Protein AF-A0AAP2CMJ8-F1 (afdb_monomer)

Organism: NCBI:txid2841044

Mean predicted aligned error: 8.37 Å

Structure (mmCIF, N/CA/C/O backbone):
data_AF-A0AAP2CMJ8-F1
#
_entry.id   AF-A0AAP2CMJ8-F1
#
loop_
_atom_site.group_PDB
_atom_site.id
_atom_site.type_symbol
_atom_site.label_atom_id
_atom_site.label_alt_id
_atom_site.label_comp_id
_atom_site.label_asym_id
_atom_site.label_entity_id
_atom_site.label_seq_id
_atom_site.pdbx_PDB_ins_code
_atom_site.Cartn_x
_atom_site.Cartn_y
_atom_site.Cartn_z
_atom_site.occupancy
_atom_site.B_iso_or_equiv
_atom_site.auth_seq_id
_atom_site.auth_comp_id
_atom_site.auth_asym_id
_atom_site.auth_atom_id
_atom_site.pdbx_PDB_model_num
ATOM 1 N N . MET A 1 1 ? 18.809 10.724 -4.665 1.00 70.62 1 MET A N 1
ATOM 2 C CA . MET A 1 1 ? 17.930 9.695 -4.099 1.00 70.62 1 MET A CA 1
ATOM 3 C C . MET A 1 1 ? 16.556 10.323 -3.989 1.00 70.62 1 MET A C 1
ATOM 5 O O . MET A 1 1 ? 16.470 11.395 -3.394 1.00 70.62 1 MET A O 1
ATOM 9 N N . SER A 1 2 ? 15.552 9.778 -4.676 1.00 90.00 2 SER A N 1
ATOM 10 C CA . SER A 1 2 ? 14.175 10.293 -4.630 1.00 90.00 2 SER A CA 1
ATOM 11 C C . SER A 1 2 ? 13.461 9.869 -3.343 1.00 90.00 2 SER A C 1
ATOM 13 O O . SER A 1 2 ? 13.942 9.000 -2.603 1.00 90.00 2 SER A O 1
ATOM 15 N N . ASN A 1 3 ? 12.298 10.469 -3.072 1.00 91.69 3 ASN A N 1
ATOM 16 C CA . ASN A 1 3 ? 11.467 10.062 -1.941 1.00 91.69 3 ASN A CA 1
ATOM 17 C C . ASN A 1 3 ? 10.984 8.618 -2.130 1.00 91.69 3 ASN A C 1
ATOM 19 O O . ASN A 1 3 ? 11.153 7.820 -1.210 1.00 91.69 3 ASN A O 1
ATOM 23 N N . ALA A 1 4 ? 10.525 8.235 -3.330 1.00 91.75 4 ALA A N 1
ATOM 24 C CA . ALA A 1 4 ? 10.189 6.843 -3.643 1.00 91.75 4 ALA A CA 1
ATOM 25 C C . ALA A 1 4 ? 11.335 5.853 -3.375 1.00 91.75 4 ALA A C 1
ATOM 27 O O . ALA A 1 4 ? 11.106 4.822 -2.743 1.00 91.75 4 ALA A O 1
ATOM 28 N N . GLU A 1 5 ? 12.568 6.164 -3.793 1.00 90.00 5 GLU A N 1
ATOM 29 C CA . GLU A 1 5 ? 13.733 5.301 -3.536 1.00 90.00 5 GLU A CA 1
ATOM 30 C C . GLU A 1 5 ? 14.006 5.154 -2.037 1.00 90.00 5 GLU A C 1
ATOM 32 O O . GLU A 1 5 ? 14.278 4.054 -1.561 1.00 90.00 5 GLU A O 1
ATOM 37 N N . THR A 1 6 ? 13.881 6.251 -1.288 1.00 92.50 6 THR A N 1
ATOM 38 C CA . THR A 1 6 ? 14.097 6.270 0.164 1.00 92.50 6 THR A CA 1
ATOM 39 C C . THR A 1 6 ? 13.050 5.443 0.903 1.00 92.50 6 THR A C 1
ATOM 41 O O . THR A 1 6 ? 13.391 4.671 1.797 1.00 92.50 6 THR A O 1
ATOM 44 N N . VAL A 1 7 ? 11.776 5.570 0.523 1.00 91.62 7 VAL A N 1
ATOM 45 C CA . VAL A 1 7 ? 10.690 4.769 1.103 1.00 91.62 7 VAL A CA 1
ATOM 46 C C . VAL A 1 7 ? 10.873 3.294 0.751 1.00 91.62 7 VAL A C 1
ATOM 48 O O . VAL A 1 7 ? 10.768 2.444 1.632 1.00 91.62 7 VAL A O 1
ATOM 51 N N . ALA A 1 8 ? 11.202 2.973 -0.502 1.00 92.00 8 ALA A N 1
ATOM 52 C CA . ALA A 1 8 ? 11.422 1.593 -0.922 1.00 92.00 8 ALA A CA 1
ATOM 53 C C . ALA A 1 8 ? 12.605 0.939 -0.187 1.00 92.00 8 ALA A C 1
ATOM 55 O O . ALA A 1 8 ? 12.500 -0.202 0.260 1.00 92.00 8 ALA A O 1
ATOM 56 N N . GLU A 1 9 ? 13.708 1.666 -0.007 1.00 92.06 9 GLU A N 1
ATOM 57 C CA . GLU A 1 9 ? 14.862 1.197 0.764 1.00 92.06 9 GLU A CA 1
ATOM 58 C C . GLU A 1 9 ? 14.533 1.040 2.256 1.00 92.06 9 GLU A C 1
ATOM 60 O O . GLU A 1 9 ? 14.953 0.070 2.890 1.00 92.06 9 GLU A O 1
ATOM 65 N N . TRP A 1 10 ? 13.742 1.949 2.830 1.00 91.38 10 TRP A N 1
ATOM 66 C CA . TRP A 1 10 ? 13.238 1.790 4.195 1.00 91.38 10 TRP A CA 1
ATOM 67 C C . TRP A 1 10 ? 12.406 0.506 4.340 1.00 91.38 10 TRP A C 1
ATOM 69 O O . TRP A 1 10 ? 12.590 -0.227 5.312 1.00 91.38 10 TRP A O 1
ATOM 79 N N . MET A 1 11 ? 11.557 0.191 3.356 1.00 91.12 11 MET A N 1
ATOM 80 C CA . MET A 1 11 ? 10.762 -1.041 3.347 1.00 91.12 11 MET A CA 1
ATOM 81 C C . MET A 1 11 ? 11.616 -2.311 3.257 1.00 91.12 11 MET A C 1
ATOM 83 O O . MET A 1 11 ? 11.325 -3.282 3.951 1.00 91.12 11 MET A O 1
ATOM 87 N N . GLU A 1 12 ? 12.682 -2.304 2.457 1.00 89.00 12 GLU A N 1
ATOM 88 C CA . GLU A 1 12 ? 13.602 -3.446 2.307 1.00 89.00 12 GLU A CA 1
ATOM 89 C C . GLU A 1 12 ? 14.409 -3.744 3.569 1.00 89.00 12 GLU A C 1
ATOM 91 O O . GLU A 1 12 ? 14.686 -4.902 3.876 1.00 89.00 12 GLU A O 1
ATOM 96 N N . ASN A 1 13 ? 14.783 -2.700 4.307 1.00 88.94 13 ASN A N 1
ATOM 97 C CA . ASN A 1 13 ? 15.591 -2.830 5.514 1.00 88.94 13 ASN A CA 1
ATOM 98 C C . ASN A 1 13 ? 14.762 -3.169 6.764 1.00 88.94 13 ASN A C 1
ATOM 100 O O . ASN A 1 13 ? 15.323 -3.315 7.855 1.00 88.94 13 ASN A O 1
ATOM 104 N N . MET A 1 14 ? 13.435 -3.292 6.643 1.00 86.44 14 MET A N 1
ATOM 105 C CA . MET A 1 14 ? 12.594 -3.655 7.776 1.00 86.44 14 MET A CA 1
ATOM 106 C C . MET A 1 14 ? 12.742 -5.135 8.151 1.00 86.44 14 MET A C 1
ATOM 108 O O . MET A 1 14 ? 12.703 -6.015 7.291 1.00 86.44 14 MET A O 1
ATOM 112 N N . PRO A 1 15 ? 12.845 -5.453 9.454 1.00 85.75 15 PRO A N 1
ATOM 113 C CA . PRO A 1 15 ? 12.809 -6.835 9.900 1.00 85.75 15 PRO A CA 1
ATOM 114 C C . PRO A 1 15 ? 11.406 -7.426 9.683 1.00 85.75 15 PRO A C 1
ATOM 116 O O . PRO A 1 15 ? 10.406 -6.708 9.700 1.00 85.75 15 PRO A O 1
ATOM 119 N N . HIS A 1 16 ? 11.306 -8.751 9.539 1.00 78.81 16 HIS A N 1
ATOM 120 C CA . HIS A 1 16 ? 10.030 -9.446 9.286 1.00 78.81 16 HIS A CA 1
ATOM 121 C C . HIS A 1 16 ? 8.912 -9.088 10.283 1.00 78.81 16 HIS A C 1
ATOM 123 O O . HIS A 1 16 ? 7.760 -8.913 9.895 1.00 78.81 16 HIS A O 1
ATOM 129 N N . ASN A 1 17 ? 9.240 -8.944 11.570 1.00 82.00 17 ASN A N 1
ATOM 130 C CA . ASN A 1 17 ? 8.276 -8.514 12.587 1.00 82.00 17 ASN A CA 1
ATOM 131 C C . ASN A 1 17 ? 7.827 -7.050 12.405 1.00 82.00 17 ASN A C 1
ATOM 133 O O . ASN A 1 17 ? 6.696 -6.717 12.748 1.00 82.00 17 ASN A O 1
ATOM 137 N N . GLY A 1 18 ? 8.687 -6.193 11.852 1.00 85.44 18 GLY A N 1
ATOM 138 C CA . GLY A 1 18 ? 8.369 -4.817 11.477 1.00 85.44 18 GLY A CA 1
ATOM 139 C C . GLY A 1 18 ? 7.374 -4.759 10.322 1.00 85.44 18 GLY A C 1
ATOM 140 O O . GLY A 1 18 ? 6.356 -4.088 10.439 1.00 85.44 18 GLY A O 1
ATOM 141 N N . ILE A 1 19 ? 7.597 -5.548 9.268 1.00 87.06 19 ILE A N 1
ATOM 142 C CA . ILE A 1 19 ? 6.683 -5.641 8.116 1.00 87.06 19 ILE A CA 1
ATOM 143 C C . ILE A 1 19 ? 5.281 -6.100 8.519 1.00 87.06 19 ILE A C 1
ATOM 145 O O . ILE A 1 19 ? 4.300 -5.563 8.013 1.00 87.06 19 ILE A O 1
ATOM 149 N N . TYR A 1 20 ? 5.156 -7.042 9.457 1.00 89.19 20 TYR A N 1
ATOM 150 C CA . TYR A 1 20 ? 3.840 -7.454 9.953 1.00 89.19 20 TYR A CA 1
ATOM 151 C C . TYR A 1 20 ? 3.101 -6.306 10.664 1.00 89.19 20 TYR A C 1
ATOM 153 O O . TYR A 1 20 ? 1.913 -6.092 10.418 1.00 89.19 20 TYR A O 1
ATOM 161 N N . ASN A 1 21 ? 3.797 -5.539 11.508 1.00 91.25 21 ASN A N 1
ATOM 162 C CA . ASN A 1 21 ? 3.208 -4.378 12.183 1.00 91.25 21 ASN A CA 1
ATOM 163 C C . ASN A 1 21 ? 2.811 -3.287 11.179 1.00 91.25 21 ASN A C 1
ATOM 165 O O . ASN A 1 21 ? 1.706 -2.753 11.256 1.00 91.25 21 ASN A O 1
ATOM 169 N N . GLU A 1 22 ? 3.665 -3.012 10.193 1.00 92.50 22 GLU A N 1
ATOM 170 C CA . GLU A 1 22 ? 3.352 -2.060 9.128 1.00 92.50 22 GLU A CA 1
ATOM 171 C C . GLU A 1 22 ? 2.171 -2.526 8.277 1.00 92.50 22 GLU A C 1
ATOM 173 O O . GLU A 1 22 ? 1.319 -1.715 7.933 1.00 92.50 22 GLU A O 1
ATOM 178 N N . ALA A 1 23 ? 2.048 -3.824 7.988 1.00 92.81 23 ALA A N 1
ATOM 179 C CA . ALA A 1 23 ? 0.890 -4.366 7.280 1.00 92.81 23 ALA A CA 1
ATOM 180 C C . ALA A 1 23 ? -0.400 -4.197 8.094 1.00 92.81 23 ALA A C 1
ATOM 182 O O . ALA A 1 23 ? -1.462 -3.914 7.535 1.00 92.81 23 ALA A O 1
ATOM 183 N N . GLN A 1 24 ? -0.319 -4.322 9.421 1.00 92.12 24 GLN A N 1
ATOM 184 C CA . GLN A 1 24 ? -1.452 -4.073 10.305 1.00 92.12 24 GLN A CA 1
ATOM 185 C C . GLN A 1 24 ? -1.862 -2.594 10.300 1.00 92.12 24 GLN A C 1
ATOM 187 O O . GLN A 1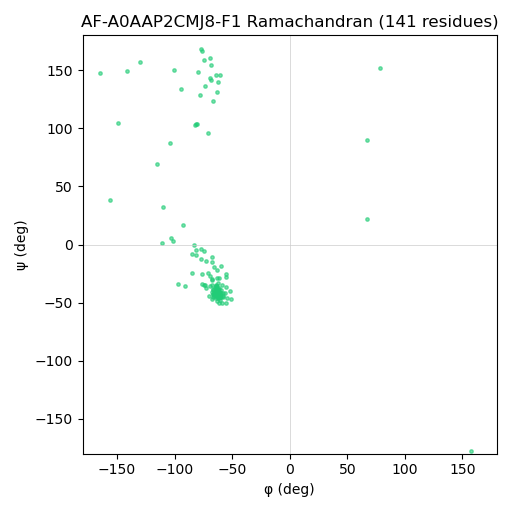 24 ? -3.059 -2.297 10.256 1.00 92.12 24 GLN A O 1
ATOM 192 N N . ASP A 1 25 ? -0.904 -1.671 10.341 1.00 93.25 25 ASP A N 1
ATOM 193 C CA . ASP A 1 25 ? -1.184 -0.234 10.326 1.00 93.25 25 ASP A CA 1
ATOM 194 C C . ASP A 1 25 ? -1.638 0.250 8.947 1.00 93.25 25 ASP A C 1
ATOM 196 O O . ASP A 1 25 ? -2.592 1.023 8.851 1.00 93.25 25 ASP A O 1
ATOM 200 N N . PHE A 1 26 ? -1.065 -0.295 7.877 1.00 93.88 26 PHE A N 1
ATOM 201 C CA . PHE A 1 26 ? -1.526 -0.059 6.515 1.00 93.88 26 PHE A CA 1
ATOM 202 C C . PHE A 1 26 ? -2.957 -0.567 6.314 1.00 93.88 26 PHE A C 1
ATOM 204 O O . PHE A 1 26 ? -3.801 0.161 5.796 1.00 93.88 26 PHE A O 1
ATOM 211 N N . ARG A 1 27 ? -3.292 -1.761 6.822 1.00 91.75 27 ARG A N 1
ATOM 212 C CA . ARG A 1 27 ? -4.674 -2.268 6.821 1.00 91.75 27 ARG A CA 1
ATOM 213 C C . ARG A 1 27 ? -5.636 -1.311 7.521 1.00 91.75 27 ARG A C 1
ATOM 215 O O . ARG A 1 27 ? -6.738 -1.099 7.021 1.00 91.75 27 ARG A O 1
ATOM 222 N N . LYS A 1 28 ? -5.249 -0.723 8.660 1.00 91.62 28 LYS A N 1
ATOM 223 C CA . LYS A 1 28 ? -6.078 0.285 9.349 1.00 91.62 28 LYS A CA 1
ATOM 224 C C . LYS A 1 28 ? -6.251 1.541 8.497 1.00 91.62 28 LYS A C 1
ATOM 226 O O . LYS A 1 28 ? -7.372 2.025 8.411 1.00 91.62 28 LYS A O 1
ATOM 231 N N . ALA A 1 29 ? -5.185 2.039 7.869 1.00 91.88 29 ALA A N 1
ATOM 232 C CA . ALA A 1 29 ? -5.243 3.214 6.998 1.00 91.88 29 ALA A CA 1
ATOM 233 C C . ALA A 1 29 ? -6.165 2.978 5.792 1.00 91.88 29 ALA A C 1
ATOM 235 O O . ALA A 1 29 ? -7.029 3.801 5.501 1.00 91.88 29 ALA A O 1
ATOM 236 N N . VAL A 1 30 ? -6.051 1.810 5.154 1.00 88.56 30 VAL A N 1
ATOM 237 C CA . VAL A 1 30 ? -6.931 1.391 4.058 1.00 88.56 30 VAL A CA 1
ATOM 238 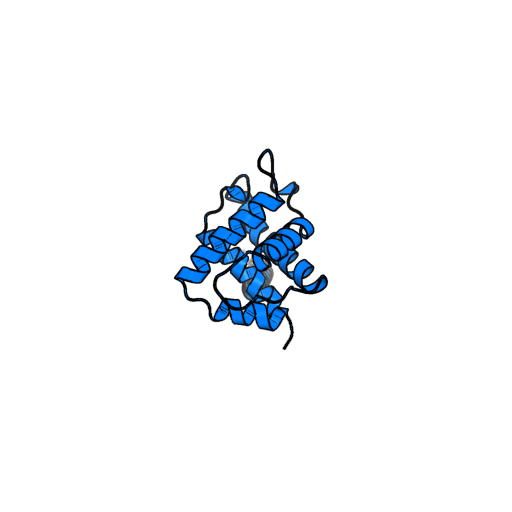C C . VAL A 1 30 ? -8.379 1.295 4.541 1.00 88.56 30 VAL A C 1
ATOM 240 O O . VAL A 1 30 ? -9.250 1.909 3.946 1.00 88.56 30 VAL A O 1
ATOM 243 N N . ILE A 1 31 ? -8.669 0.612 5.651 1.00 87.00 31 ILE A N 1
ATOM 244 C CA . ILE A 1 31 ? -10.046 0.526 6.176 1.00 87.00 31 ILE A CA 1
ATOM 245 C C . ILE A 1 31 ? -10.601 1.915 6.540 1.00 87.00 31 ILE A C 1
ATOM 247 O O . ILE A 1 31 ? -11.757 2.206 6.237 1.00 87.00 31 ILE A O 1
ATOM 251 N N . ALA A 1 32 ? -9.787 2.785 7.140 1.00 86.62 32 ALA A N 1
ATOM 252 C CA . ALA A 1 32 ? -10.189 4.141 7.506 1.00 86.62 32 ALA A CA 1
ATOM 253 C C . ALA A 1 32 ? -10.527 4.998 6.277 1.00 86.62 32 ALA A C 1
ATOM 255 O O . ALA A 1 32 ? -11.540 5.694 6.294 1.00 86.62 32 ALA A O 1
ATOM 256 N N . ALA A 1 33 ? -9.736 4.901 5.204 1.00 81.94 33 ALA A N 1
ATOM 257 C CA . ALA A 1 33 ? -10.014 5.588 3.943 1.00 81.94 33 ALA A CA 1
ATOM 258 C C . ALA A 1 33 ? -11.322 5.103 3.287 1.00 81.94 33 ALA A C 1
ATOM 260 O O . ALA A 1 33 ? -11.992 5.865 2.599 1.00 81.94 33 ALA A O 1
ATOM 261 N N . TYR A 1 34 ? -11.714 3.847 3.518 1.00 72.81 34 TYR A N 1
ATOM 262 C CA . TYR A 1 34 ? -12.927 3.245 2.952 1.00 72.81 34 TYR A CA 1
ATOM 263 C C . TYR A 1 34 ? -14.215 3.506 3.739 1.00 72.81 34 TYR A C 1
ATOM 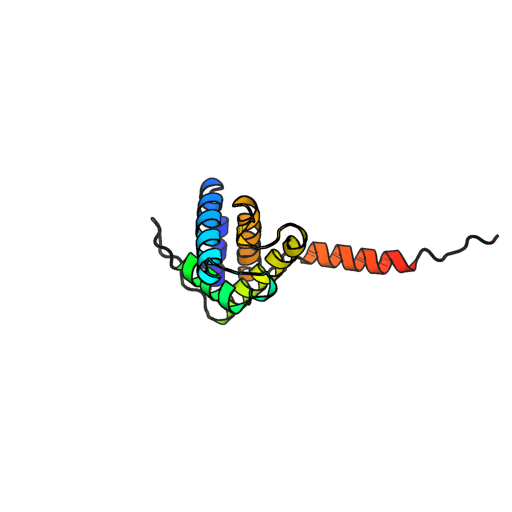265 O O . TYR A 1 34 ? -15.301 3.421 3.162 1.00 72.81 34 TYR A O 1
ATOM 273 N N . GLY A 1 35 ? -14.117 3.782 5.039 1.00 66.12 35 GLY A N 1
ATOM 274 C CA . GLY A 1 35 ? -15.267 3.937 5.931 1.00 66.12 35 GLY A CA 1
ATOM 275 C C . GLY A 1 35 ? -15.901 2.612 6.393 1.00 66.12 35 GLY A C 1
ATOM 276 O O . GLY A 1 35 ? -15.864 1.586 5.712 1.00 66.12 35 GLY A O 1
ATOM 277 N N . ASP A 1 36 ? -16.507 2.637 7.586 1.00 59.00 36 ASP A N 1
ATOM 278 C CA . ASP A 1 36 ? -16.907 1.431 8.332 1.00 59.00 36 ASP A CA 1
ATOM 279 C C . ASP A 1 36 ? -18.174 0.717 7.810 1.00 59.00 36 ASP A C 1
ATOM 281 O O . ASP A 1 36 ? -18.335 -0.491 8.024 1.00 59.00 36 ASP A O 1
ATOM 285 N N . GLU A 1 37 ? -19.090 1.412 7.122 1.00 55.38 37 GLU A N 1
ATOM 286 C CA . GLU A 1 37 ? -20.477 0.922 7.043 1.00 55.38 37 GLU A CA 1
ATOM 287 C C . GLU A 1 37 ? -20.861 0.113 5.787 1.00 55.38 37 GLU A C 1
ATOM 289 O O . GLU A 1 37 ? -21.645 -0.825 5.931 1.00 55.38 37 GLU A O 1
ATOM 294 N N . ARG A 1 38 ? -20.344 0.374 4.570 1.00 51.84 38 ARG A N 1
ATOM 295 C CA . ARG A 1 38 ? -20.807 -0.329 3.335 1.00 51.84 38 ARG A CA 1
ATOM 296 C C . ARG A 1 38 ? -19.806 -0.378 2.165 1.00 51.84 38 ARG A C 1
ATOM 298 O O . ARG A 1 38 ? -20.192 -0.260 1.004 1.00 51.84 38 ARG A O 1
ATOM 305 N N . ALA A 1 39 ? -18.519 -0.549 2.429 1.00 58.31 39 ALA A N 1
ATOM 306 C CA . ALA A 1 39 ? -17.522 -0.628 1.362 1.00 58.31 39 ALA A CA 1
ATOM 307 C C . ALA A 1 39 ? -17.611 -1.945 0.553 1.00 58.31 39 ALA A C 1
ATOM 309 O O . ALA A 1 39 ? -17.042 -2.964 0.964 1.00 58.31 39 ALA A O 1
ATOM 310 N N . SER A 1 40 ? -18.313 -1.922 -0.590 1.00 70.50 40 SER A N 1
ATOM 311 C CA . SER A 1 40 ? -18.107 -2.900 -1.667 1.00 70.50 40 SER A CA 1
ATOM 312 C C . SER A 1 40 ? -16.806 -2.587 -2.406 1.00 70.50 40 SER A C 1
ATOM 314 O O . SER A 1 40 ? -16.307 -1.459 -2.367 1.00 70.50 40 SER A O 1
ATOM 316 N N . TRP A 1 41 ? -16.264 -3.589 -3.090 1.00 78.25 41 TRP A N 1
ATOM 317 C CA . TRP A 1 41 ? -15.088 -3.450 -3.947 1.00 78.25 41 TRP A CA 1
ATOM 318 C C . TRP A 1 41 ? -15.235 -2.365 -5.026 1.00 78.25 41 TRP A C 1
ATOM 320 O O . TRP A 1 41 ? -14.242 -1.763 -5.425 1.00 78.25 41 TRP A O 1
ATOM 330 N N . ASP A 1 42 ? -16.462 -2.045 -5.441 1.00 76.69 42 ASP A N 1
ATOM 331 C CA . ASP A 1 42 ? -16.745 -1.014 -6.452 1.00 76.69 42 ASP A CA 1
ATOM 332 C C . ASP A 1 42 ? -16.455 0.408 -5.960 1.00 76.69 42 ASP A C 1
ATOM 334 O O . ASP A 1 42 ? -16.133 1.292 -6.751 1.00 76.69 42 ASP A O 1
ATOM 338 N N . ASN A 1 43 ? -16.541 0.634 -4.648 1.00 78.00 43 ASN A N 1
ATOM 339 C CA . ASN A 1 43 ? -16.266 1.940 -4.048 1.00 78.00 43 ASN A CA 1
ATOM 340 C C . ASN A 1 43 ? -14.766 2.183 -3.859 1.00 78.00 43 ASN A C 1
ATOM 342 O O . ASN A 1 43 ? -14.359 3.266 -3.442 1.00 78.00 43 ASN A O 1
ATOM 346 N N . LEU A 1 44 ? -13.940 1.180 -4.153 1.00 82.62 44 LEU A N 1
ATOM 347 C CA . LEU A 1 44 ? -12.508 1.278 -4.008 1.00 82.62 44 LEU A CA 1
ATOM 348 C C . LEU A 1 44 ? -11.872 1.987 -5.203 1.00 82.62 44 LEU A C 1
ATOM 350 O O . LEU A 1 44 ? -11.651 1.392 -6.264 1.00 82.62 44 LEU A O 1
ATOM 354 N N . THR A 1 45 ? -11.502 3.248 -4.996 1.00 86.75 45 THR A N 1
ATOM 355 C CA . THR A 1 45 ? -10.807 4.048 -6.008 1.00 86.75 45 THR A CA 1
ATOM 356 C C . THR A 1 45 ? -9.297 4.123 -5.746 1.00 86.75 45 THR A C 1
ATOM 358 O O . THR A 1 45 ? -8.870 4.101 -4.588 1.00 86.75 45 THR A O 1
ATOM 361 N N . PRO A 1 46 ? -8.463 4.261 -6.796 1.00 87.88 46 PRO A N 1
ATOM 362 C CA . PRO A 1 46 ? -7.027 4.494 -6.633 1.00 87.88 46 PRO A CA 1
ATOM 363 C C . PRO A 1 46 ? -6.701 5.720 -5.772 1.00 87.88 46 PRO A C 1
ATOM 365 O O . PRO A 1 46 ? -5.777 5.654 -4.976 1.00 87.88 46 PRO A O 1
ATOM 368 N N . ASN A 1 47 ? -7.491 6.797 -5.863 1.00 90.31 47 ASN A N 1
ATOM 369 C CA . ASN A 1 47 ? -7.269 8.014 -5.074 1.00 90.31 47 ASN A CA 1
ATOM 370 C C . ASN A 1 47 ? -7.414 7.762 -3.567 1.00 90.31 47 ASN A C 1
ATOM 372 O O . ASN A 1 47 ? -6.558 8.181 -2.797 1.00 90.31 47 ASN A O 1
ATOM 376 N N . MET A 1 48 ? -8.440 7.015 -3.147 1.00 90.69 48 MET A N 1
ATOM 377 C CA . MET A 1 48 ? -8.607 6.638 -1.735 1.00 90.69 48 MET A CA 1
ATOM 378 C C . MET A 1 48 ? -7.442 5.778 -1.236 1.00 90.69 48 MET A C 1
ATOM 380 O O . MET A 1 48 ? -7.044 5.859 -0.077 1.00 90.69 48 MET A O 1
ATOM 384 N N . LEU A 1 49 ? -6.872 4.949 -2.112 1.00 91.94 49 LEU A N 1
ATOM 385 C CA . LEU A 1 49 ? -5.691 4.157 -1.784 1.00 91.94 49 LEU A CA 1
ATOM 386 C C . LEU A 1 49 ? -4.421 5.002 -1.736 1.00 91.94 49 LEU A C 1
ATOM 388 O O . LEU A 1 49 ? -3.574 4.741 -0.889 1.00 91.94 49 LEU A O 1
ATOM 392 N N . SER A 1 50 ? -4.296 6.028 -2.578 1.00 93.50 50 SER A N 1
ATOM 393 C CA . SER A 1 50 ? -3.228 7.024 -2.470 1.00 93.50 50 SER A CA 1
ATOM 394 C C . SER A 1 50 ? -3.295 7.760 -1.131 1.00 93.50 50 SER A C 1
ATOM 396 O O . SER A 1 50 ? -2.277 7.855 -0.452 1.00 93.50 50 SER A O 1
ATOM 398 N N . GLU A 1 51 ? -4.486 8.183 -0.698 1.00 91.88 51 GLU A N 1
ATOM 399 C CA . GLU A 1 51 ? -4.706 8.785 0.627 1.00 91.88 51 GLU A CA 1
ATOM 400 C C . GLU A 1 51 ? -4.381 7.803 1.764 1.00 91.88 51 GLU A C 1
ATOM 402 O O . GLU A 1 51 ? -3.776 8.182 2.767 1.00 91.88 51 GLU A O 1
ATOM 407 N N . ALA A 1 52 ? -4.726 6.520 1.613 1.00 92.44 52 ALA A N 1
ATOM 408 C CA . ALA A 1 52 ? -4.372 5.492 2.590 1.00 92.44 52 ALA A CA 1
ATOM 409 C C . ALA A 1 52 ? -2.851 5.280 2.688 1.00 92.44 52 ALA A C 1
ATOM 411 O O . ALA A 1 52 ? -2.324 5.135 3.792 1.00 92.44 52 ALA A O 1
ATOM 412 N N . VAL A 1 53 ? -2.139 5.284 1.555 1.00 94.06 53 VAL A N 1
ATOM 413 C CA . VAL A 1 53 ? -0.670 5.208 1.509 1.00 94.06 53 VAL A CA 1
ATOM 414 C C . VAL A 1 53 ? -0.053 6.447 2.157 1.00 94.06 53 VAL A C 1
ATOM 416 O O . VAL A 1 53 ? 0.836 6.306 2.994 1.00 94.06 53 VAL A O 1
ATOM 419 N N . GLU A 1 54 ? -0.547 7.644 1.842 1.00 94.19 54 GLU A N 1
ATOM 420 C CA . GLU A 1 54 ? -0.089 8.896 2.454 1.00 94.19 54 GLU A CA 1
ATOM 421 C C . GLU A 1 54 ? -0.309 8.895 3.974 1.00 94.19 54 GLU A C 1
ATOM 423 O O . GLU A 1 54 ? 0.612 9.172 4.745 1.00 94.19 54 GLU A O 1
ATOM 428 N N . SER A 1 55 ? -1.506 8.507 4.419 1.00 93.12 55 SER A N 1
ATOM 429 C CA . SER A 1 55 ? -1.857 8.400 5.837 1.00 93.12 55 SER A CA 1
ATOM 430 C C . SER A 1 55 ? -0.971 7.392 6.571 1.00 93.12 55 SER A C 1
ATOM 432 O O . SER A 1 55 ? -0.482 7.669 7.669 1.00 93.12 55 SER A O 1
ATOM 434 N N . TRP A 1 56 ? -0.715 6.239 5.951 1.00 94.50 56 TRP A N 1
ATOM 435 C CA . TRP A 1 56 ? 0.187 5.229 6.488 1.00 94.50 56 TRP A CA 1
ATOM 436 C C . TRP A 1 56 ? 1.622 5.753 6.595 1.00 94.50 56 TRP A C 1
ATOM 438 O O . TRP A 1 56 ? 2.222 5.641 7.665 1.00 94.50 56 TRP A O 1
ATOM 448 N N . LEU A 1 57 ? 2.178 6.380 5.557 1.00 92.69 57 LEU A N 1
ATOM 449 C CA . LEU A 1 57 ? 3.530 6.956 5.605 1.00 92.69 57 LEU A CA 1
ATOM 450 C C . LEU A 1 57 ? 3.643 8.062 6.664 1.00 92.69 57 LEU A C 1
ATOM 452 O O . LEU A 1 57 ? 4.631 8.112 7.396 1.00 92.69 57 LEU A O 1
ATOM 456 N N . GLY A 1 58 ? 2.597 8.875 6.825 1.00 90.19 58 GLY A N 1
ATOM 457 C CA . GLY A 1 58 ? 2.505 9.927 7.840 1.00 90.19 58 GLY A CA 1
ATOM 458 C C . GLY A 1 58 ? 2.249 9.439 9.274 1.00 90.19 58 GLY A C 1
ATOM 459 O O . GLY A 1 58 ? 2.253 10.252 10.204 1.00 90.19 58 GLY A O 1
ATOM 460 N N . ALA A 1 59 ? 2.023 8.139 9.493 1.00 88.62 59 ALA A N 1
ATOM 461 C CA . ALA A 1 59 ? 1.771 7.605 10.827 1.00 88.62 59 ALA A CA 1
ATOM 462 C C . ALA A 1 59 ? 2.979 7.807 11.764 1.00 88.62 59 ALA A C 1
ATOM 464 O O . ALA A 1 59 ? 4.144 7.642 11.388 1.00 88.62 59 ALA A O 1
ATOM 465 N N . LYS A 1 60 ? 2.700 8.161 13.027 1.00 83.81 60 LYS A N 1
ATOM 466 C CA . LYS A 1 60 ? 3.739 8.383 14.044 1.00 83.81 60 LYS A CA 1
ATOM 467 C C . LYS A 1 60 ? 4.455 7.073 14.374 1.00 83.81 60 LYS A C 1
ATOM 469 O O . LYS A 1 60 ? 3.820 6.128 14.833 1.00 83.81 60 LYS A O 1
ATOM 474 N N . ARG A 1 61 ? 5.781 7.058 14.225 1.00 83.94 61 ARG A N 1
ATOM 475 C CA . ARG A 1 61 ? 6.648 5.903 14.503 1.00 83.94 61 ARG A CA 1
ATOM 476 C C . ARG A 1 61 ? 7.827 6.290 15.391 1.00 83.94 61 ARG A C 1
ATOM 478 O O . ARG A 1 61 ? 8.233 7.450 15.432 1.00 83.94 61 ARG A O 1
ATOM 485 N N . LEU A 1 62 ? 8.390 5.301 16.085 1.00 74.94 62 LEU A N 1
ATOM 486 C CA . LEU A 1 62 ? 9.701 5.424 16.721 1.00 74.94 62 LEU A CA 1
ATOM 487 C C . LEU A 1 62 ? 10.770 5.170 15.652 1.00 74.94 62 LEU A C 1
ATOM 489 O O . LEU A 1 62 ? 10.987 4.028 15.261 1.00 74.94 62 LEU A O 1
ATOM 493 N N . GLY A 1 63 ? 11.405 6.227 15.150 1.00 74.06 63 GLY A N 1
ATOM 494 C CA . GLY A 1 63 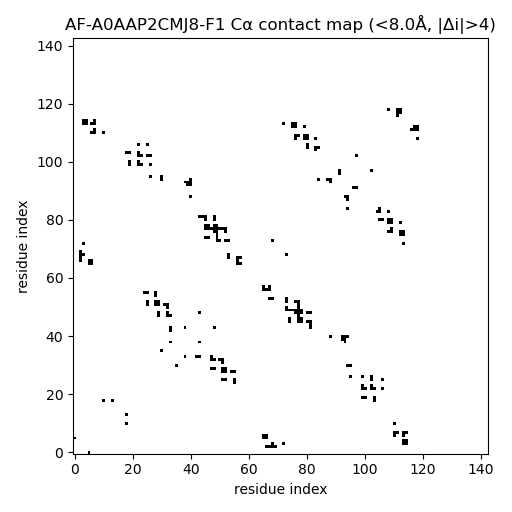? 12.412 6.119 14.094 1.00 74.06 63 GLY A CA 1
ATOM 495 C C . GLY A 1 63 ? 12.603 7.423 13.319 1.00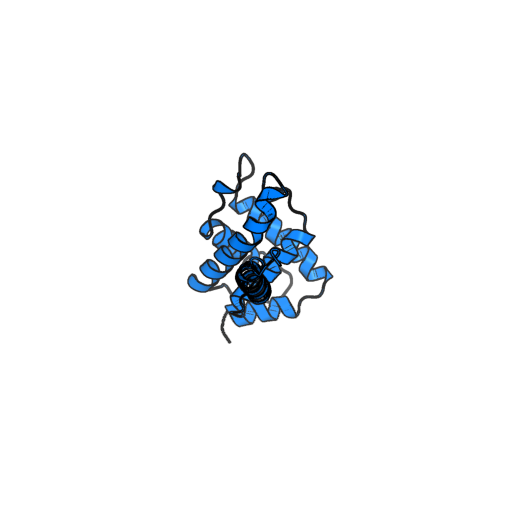 74.06 63 GLY A C 1
ATOM 496 O O . GLY A 1 63 ? 11.981 8.433 13.661 1.00 74.06 63 GLY A O 1
ATOM 497 N N . PRO A 1 64 ? 13.476 7.423 12.295 1.00 77.19 64 PRO A N 1
ATOM 498 C CA . PRO A 1 64 ? 13.583 8.547 11.374 1.00 77.19 64 PRO A CA 1
ATOM 499 C C . PRO A 1 64 ? 12.248 8.777 10.659 1.00 77.19 64 PRO A C 1
ATOM 501 O O . PRO A 1 64 ? 11.509 7.833 10.377 1.00 77.19 64 PRO A O 1
ATOM 504 N N . ALA A 1 65 ? 11.942 10.042 10.376 1.00 82.31 65 ALA A N 1
ATOM 505 C CA . ALA A 1 65 ? 10.760 10.389 9.601 1.00 82.31 65 ALA A CA 1
ATOM 506 C C . ALA A 1 65 ? 10.876 9.796 8.191 1.00 82.31 65 ALA A C 1
ATOM 508 O O . ALA A 1 65 ? 11.903 9.956 7.529 1.00 82.31 65 ALA A O 1
ATOM 509 N N . ILE A 1 66 ? 9.817 9.125 7.748 1.00 88.25 66 ILE A N 1
ATOM 510 C CA . ILE A 1 66 ? 9.706 8.630 6.379 1.00 88.25 66 ILE A CA 1
ATOM 511 C C . ILE A 1 66 ? 9.341 9.835 5.500 1.00 88.25 66 ILE A C 1
ATOM 513 O O . ILE A 1 66 ? 8.421 10.576 5.862 1.00 88.25 66 ILE A O 1
ATOM 517 N N . PRO A 1 67 ? 10.062 10.094 4.395 1.00 89.75 67 PRO A N 1
ATOM 518 C CA . PRO A 1 67 ? 9.739 11.218 3.527 1.00 89.75 67 PRO A CA 1
ATOM 519 C C . PRO A 1 67 ? 8.355 11.037 2.895 1.00 89.75 67 PRO A C 1
ATOM 521 O O . PRO A 1 67 ? 7.937 9.920 2.590 1.00 89.75 67 PRO A O 1
ATOM 524 N N . ALA A 1 68 ? 7.652 12.151 2.689 1.00 90.06 68 ALA A N 1
ATOM 525 C CA . ALA A 1 68 ? 6.395 12.150 1.953 1.00 90.06 68 ALA A CA 1
ATOM 526 C C . ALA A 1 68 ? 6.652 11.836 0.474 1.00 90.06 68 ALA A C 1
ATOM 528 O O . ALA A 1 68 ? 7.638 12.294 -0.102 1.00 90.06 68 ALA A O 1
ATOM 529 N N . LEU A 1 69 ? 5.762 11.058 -0.132 1.00 92.25 69 LEU A N 1
ATOM 530 C CA . LEU A 1 69 ? 5.800 10.779 -1.562 1.00 92.25 69 LEU A CA 1
ATOM 531 C C . LEU A 1 69 ? 5.194 11.946 -2.348 1.00 92.25 69 LEU A C 1
ATOM 533 O O . LEU A 1 69 ? 4.266 12.607 -1.879 1.00 92.25 69 LEU A O 1
ATOM 537 N N . GLU A 1 70 ? 5.704 12.172 -3.553 1.00 91.88 70 GLU A N 1
ATOM 538 C CA . GLU A 1 70 ? 5.116 13.132 -4.487 1.00 91.88 70 GLU A CA 1
ATOM 539 C C . GLU A 1 70 ? 3.760 12.626 -5.010 1.00 91.88 70 GLU A C 1
ATOM 541 O O . GLU A 1 70 ? 3.447 11.433 -4.965 1.00 91.88 70 GLU A O 1
ATOM 546 N N . ALA A 1 71 ? 2.931 13.527 -5.543 1.00 90.00 71 ALA A N 1
ATOM 547 C CA . ALA A 1 71 ? 1.575 13.182 -5.978 1.00 90.00 71 ALA A CA 1
ATOM 548 C C . ALA A 1 71 ? 1.540 12.082 -7.060 1.00 90.00 71 ALA A C 1
ATOM 550 O O . ALA A 1 71 ? 0.634 11.245 -7.069 1.00 90.00 71 ALA A O 1
ATOM 551 N N . ASP A 1 72 ? 2.519 12.052 -7.971 1.00 91.56 72 ASP A N 1
ATOM 552 C CA . ASP A 1 72 ? 2.602 11.015 -9.002 1.00 91.56 72 ASP A CA 1
ATOM 553 C C . ASP A 1 72 ? 3.059 9.663 -8.428 1.00 91.56 72 ASP A C 1
ATOM 555 O O . ASP A 1 72 ? 2.572 8.617 -8.859 1.00 91.56 72 ASP A O 1
ATOM 559 N N . GLU A 1 73 ? 3.949 9.677 -7.433 1.00 92.50 73 GLU A N 1
ATOM 560 C CA . GLU A 1 73 ? 4.402 8.493 -6.699 1.00 92.50 73 GLU A CA 1
ATOM 561 C C . GLU A 1 73 ? 3.253 7.894 -5.869 1.00 92.50 73 GLU A C 1
ATOM 563 O O . GLU A 1 73 ? 3.008 6.686 -5.937 1.00 92.50 73 GLU A O 1
ATOM 568 N N . LEU A 1 74 ? 2.484 8.733 -5.162 1.00 93.19 74 LEU A N 1
ATOM 569 C CA . LEU A 1 74 ? 1.279 8.333 -4.423 1.00 93.19 74 LEU A CA 1
ATOM 570 C C . LEU A 1 74 ? 0.201 7.757 -5.341 1.00 93.19 74 LEU A C 1
ATOM 572 O O . LEU A 1 74 ? -0.436 6.757 -5.001 1.00 93.19 74 LEU A O 1
ATOM 576 N N . SER A 1 75 ? -0.007 8.370 -6.506 1.00 92.81 75 SER A N 1
ATOM 577 C CA . SER A 1 75 ? -0.964 7.890 -7.508 1.00 92.81 75 SER A CA 1
ATOM 578 C C . SER A 1 75 ? -0.589 6.492 -8.013 1.00 92.81 75 SER A C 1
ATOM 580 O O . SER A 1 75 ? -1.425 5.585 -8.015 1.00 92.81 75 SER A O 1
ATOM 582 N N . LYS A 1 76 ? 0.691 6.271 -8.346 1.00 91.56 76 LYS A N 1
ATOM 583 C CA . LYS A 1 76 ? 1.207 4.952 -8.757 1.00 91.56 76 LYS A CA 1
ATOM 584 C C . LYS A 1 76 ? 1.064 3.913 -7.645 1.00 91.56 76 LYS A C 1
ATOM 586 O O . LYS A 1 76 ? 0.561 2.822 -7.901 1.00 91.56 76 LYS A O 1
ATOM 591 N N . ALA A 1 77 ? 1.434 4.265 -6.412 1.00 92.56 77 ALA A N 1
ATOM 592 C CA . ALA A 1 77 ? 1.293 3.378 -5.261 1.00 92.56 77 ALA A CA 1
ATOM 593 C C . ALA A 1 77 ? -0.177 2.997 -5.009 1.00 92.56 77 ALA A C 1
ATOM 595 O O . ALA A 1 77 ? -0.486 1.819 -4.833 1.00 92.56 77 ALA A O 1
ATOM 596 N N . GLY A 1 78 ? -1.100 3.963 -5.064 1.00 92.44 78 GLY A N 1
ATOM 597 C CA . GLY A 1 78 ? -2.538 3.713 -4.927 1.00 92.44 78 GLY A CA 1
ATOM 598 C C . GLY A 1 78 ? -3.092 2.802 -6.028 1.00 92.44 78 GLY A C 1
ATOM 599 O O . GLY A 1 78 ? -3.860 1.879 -5.745 1.00 92.44 78 GLY A O 1
ATOM 600 N N . ALA A 1 79 ? -2.654 2.995 -7.276 1.00 92.00 79 ALA A N 1
ATOM 601 C CA . ALA A 1 79 ? -3.015 2.128 -8.396 1.00 92.00 79 ALA A CA 1
ATOM 602 C C . ALA A 1 79 ? -2.476 0.695 -8.232 1.00 92.00 79 ALA A C 1
ATOM 604 O O . ALA A 1 79 ? -3.225 -0.259 -8.441 1.00 92.00 79 ALA A O 1
ATOM 605 N N . ALA A 1 80 ? -1.226 0.533 -7.791 1.00 92.25 80 ALA A N 1
ATOM 606 C CA . ALA A 1 80 ? -0.632 -0.778 -7.524 1.00 92.25 80 ALA A CA 1
ATOM 607 C C . ALA A 1 80 ? -1.379 -1.526 -6.409 1.00 92.25 80 ALA A C 1
ATOM 609 O O . ALA A 1 80 ? -1.671 -2.717 -6.531 1.00 92.25 80 ALA A O 1
ATOM 610 N N . VAL A 1 81 ? -1.773 -0.818 -5.346 1.00 91.81 81 VAL A N 1
ATOM 611 C CA . VAL A 1 81 ? -2.597 -1.394 -4.276 1.00 91.81 81 VAL A CA 1
ATOM 612 C C . VAL A 1 81 ? -3.972 -1.800 -4.808 1.00 91.81 81 VAL A C 1
ATOM 614 O O . VAL A 1 81 ? -4.450 -2.876 -4.455 1.00 91.81 81 VAL A O 1
ATOM 617 N N . ARG A 1 82 ? -4.600 -1.004 -5.690 1.00 91.25 82 ARG A N 1
ATOM 618 C CA . ARG A 1 82 ? -5.895 -1.353 -6.311 1.00 91.25 82 ARG A CA 1
ATOM 619 C C . ARG A 1 82 ? -5.796 -2.621 -7.146 1.00 91.25 82 ARG A C 1
ATOM 621 O O . ARG A 1 82 ? -6.695 -3.460 -7.069 1.00 91.25 82 ARG A O 1
ATOM 628 N N . GLU A 1 83 ? -4.746 -2.717 -7.955 1.00 89.81 83 GLU A N 1
ATOM 629 C CA . GLU A 1 83 ? -4.473 -3.863 -8.821 1.00 89.81 83 GLU A CA 1
ATOM 630 C C . GLU A 1 83 ? -4.220 -5.124 -7.992 1.00 89.81 83 GLU A C 1
ATOM 632 O O . GLU A 1 83 ? -4.750 -6.186 -8.303 1.00 89.81 83 GLU A O 1
ATOM 637 N N . TRP A 1 84 ? -3.478 -5.012 -6.890 1.00 90.75 84 TRP A N 1
ATOM 638 C CA . TRP A 1 84 ? -3.272 -6.139 -5.984 1.00 90.75 84 TRP A CA 1
ATOM 639 C C . TRP A 1 84 ? -4.561 -6.565 -5.271 1.00 90.75 84 TRP A C 1
ATOM 641 O O . TRP A 1 84 ? -4.878 -7.754 -5.170 1.00 90.75 84 TRP A O 1
ATOM 651 N N . LEU A 1 85 ? -5.340 -5.587 -4.811 1.00 88.69 85 LEU A N 1
ATOM 652 C CA . LEU A 1 85 ? -6.613 -5.809 -4.138 1.00 88.69 85 LEU A CA 1
ATOM 653 C C . LEU A 1 85 ? -7.645 -6.475 -5.063 1.00 88.69 85 LEU A C 1
ATOM 655 O O . LEU A 1 85 ? -8.372 -7.351 -4.598 1.00 88.69 85 LEU A O 1
ATOM 659 N N . SER A 1 86 ? -7.660 -6.155 -6.363 1.00 87.62 86 SER A N 1
ATOM 660 C CA . SER A 1 86 ? -8.616 -6.751 -7.312 1.00 87.62 86 SER A CA 1
ATOM 661 C C . SER A 1 86 ? -8.483 -8.269 -7.450 1.00 87.62 86 SER A C 1
ATOM 663 O O . SER A 1 86 ? -9.477 -8.957 -7.659 1.00 87.62 86 SER A O 1
ATOM 665 N N . GLN A 1 87 ? -7.283 -8.821 -7.243 1.00 86.50 87 GLN A N 1
ATOM 666 C CA . GLN A 1 87 ? -7.037 -10.272 -7.299 1.00 86.50 87 GLN A CA 1
ATOM 667 C C . GLN A 1 87 ? -7.719 -11.053 -6.162 1.00 86.50 87 GLN A C 1
ATOM 669 O O . GLN A 1 87 ? -7.745 -12.286 -6.166 1.00 86.50 87 GLN A O 1
ATOM 674 N N . HIS A 1 88 ? -8.242 -10.340 -5.166 1.00 86.94 88 HIS A N 1
ATOM 675 C CA . HIS A 1 88 ? -8.878 -10.911 -3.987 1.00 86.94 88 HIS A CA 1
ATOM 676 C C . HIS A 1 88 ? -10.395 -10.663 -3.956 1.00 86.94 88 HIS A C 1
ATOM 678 O O . HIS A 1 88 ? -11.052 -11.110 -3.013 1.00 86.94 88 HIS A O 1
ATOM 684 N N . GLU A 1 89 ? -10.953 -9.999 -4.976 1.00 84.69 89 GLU A N 1
ATOM 685 C CA . GLU A 1 89 ? -12.382 -9.659 -5.070 1.00 84.69 89 GLU A CA 1
ATOM 686 C C . GLU A 1 89 ? -13.281 -10.898 -5.004 1.00 84.69 89 GLU A C 1
ATOM 688 O O . GLU A 1 89 ? -14.266 -10.909 -4.267 1.00 84.69 89 GLU A O 1
ATOM 693 N N . ASP A 1 90 ? -12.887 -11.979 -5.678 1.00 83.88 90 ASP A N 1
ATOM 694 C CA . ASP A 1 90 ? -13.641 -13.238 -5.694 1.00 83.88 90 ASP A CA 1
ATOM 695 C C . ASP A 1 90 ? -13.476 -14.071 -4.408 1.00 83.88 90 ASP A C 1
ATOM 697 O O . ASP A 1 90 ? -14.200 -15.045 -4.193 1.00 83.88 90 ASP A O 1
ATOM 701 N N . GLN A 1 91 ? -12.508 -13.728 -3.550 1.00 83.94 91 GLN A N 1
ATOM 702 C CA . GLN A 1 91 ? -12.184 -14.507 -2.348 1.00 83.94 91 GLN A CA 1
ATOM 703 C C . GLN A 1 91 ? -12.967 -14.037 -1.121 1.00 83.94 91 GLN A C 1
ATOM 705 O O . GLN A 1 91 ? -13.320 -14.846 -0.261 1.00 83.94 91 GLN A O 1
ATOM 710 N N . VAL A 1 92 ? -13.216 -12.729 -1.007 1.00 82.81 92 VAL A N 1
ATOM 711 C CA . VAL A 1 92 ? -13.913 -12.131 0.137 1.00 82.81 92 VAL A CA 1
ATOM 712 C C . VAL A 1 92 ? -14.851 -11.016 -0.312 1.00 82.81 92 VAL A C 1
ATOM 714 O O . VAL A 1 92 ? -14.561 -10.273 -1.236 1.00 82.81 92 VAL A O 1
ATOM 717 N N . ASN A 1 93 ? -15.955 -10.818 0.410 1.00 80.06 93 ASN A N 1
ATOM 718 C CA . ASN A 1 93 ? -16.974 -9.825 0.038 1.00 80.06 93 ASN A CA 1
ATOM 719 C C . ASN A 1 93 ? -16.513 -8.357 0.151 1.00 80.06 93 ASN A C 1
ATOM 721 O O . ASN A 1 93 ? -17.216 -7.458 -0.301 1.00 80.06 93 ASN A O 1
ATOM 725 N N . THR A 1 94 ? -15.397 -8.089 0.836 1.00 82.81 94 THR A N 1
ATOM 726 C CA . THR A 1 94 ? -14.896 -6.729 1.077 1.00 82.81 94 THR A CA 1
ATOM 727 C C . THR A 1 94 ? -13.435 -6.760 1.550 1.00 82.81 94 THR A C 1
ATOM 729 O O . THR A 1 94 ? -13.065 -7.682 2.290 1.00 82.81 94 THR A O 1
ATOM 732 N N . PRO A 1 95 ? -12.610 -5.746 1.217 1.00 78.12 95 PRO A N 1
ATOM 733 C CA . PRO A 1 95 ? -11.192 -5.689 1.595 1.00 78.12 95 PRO A CA 1
ATOM 734 C C . PRO A 1 95 ? -10.927 -5.807 3.098 1.00 78.12 95 PRO A C 1
ATOM 736 O O . PRO A 1 95 ? -9.887 -6.316 3.510 1.00 78.12 95 PRO A O 1
ATOM 739 N N . LYS A 1 96 ? -11.874 -5.383 3.949 1.00 82.69 96 LYS A N 1
ATOM 740 C CA . LYS A 1 96 ? -11.719 -5.467 5.413 1.00 82.69 96 LYS A CA 1
ATOM 741 C C . LYS A 1 96 ? -11.596 -6.902 5.926 1.00 82.69 96 LYS A C 1
ATOM 743 O O . LYS A 1 96 ? -11.098 -7.109 7.031 1.00 82.69 96 LYS A O 1
ATOM 748 N N . LEU A 1 97 ? -12.069 -7.885 5.161 1.00 86.56 97 LEU A N 1
ATOM 749 C CA . LEU A 1 97 ? -11.981 -9.299 5.525 1.00 86.56 97 LEU A CA 1
ATOM 750 C C . LEU A 1 97 ? -10.610 -9.909 5.213 1.00 86.56 97 LEU A C 1
ATOM 752 O O . LEU A 1 97 ? -10.347 -11.021 5.659 1.00 86.56 97 LEU A O 1
ATOM 756 N N . LEU A 1 98 ? -9.735 -9.190 4.505 1.00 87.81 98 LEU A N 1
ATOM 757 C CA . LEU A 1 98 ? -8.373 -9.649 4.262 1.00 87.81 98 LEU A CA 1
ATOM 758 C C . LEU A 1 98 ? -7.545 -9.634 5.556 1.00 87.81 98 LEU A C 1
ATOM 760 O O . LEU A 1 98 ? -7.691 -8.749 6.415 1.00 87.81 98 LEU A O 1
ATOM 764 N N . THR A 1 99 ? -6.670 -10.629 5.688 1.00 90.31 99 THR A N 1
ATOM 765 C CA . THR A 1 99 ? -5.771 -10.816 6.832 1.00 90.31 99 THR A CA 1
ATOM 766 C C . THR A 1 99 ? -4.585 -9.850 6.790 1.00 90.31 99 THR A C 1
ATOM 768 O O . THR A 1 99 ? -4.304 -9.221 5.773 1.00 90.31 99 THR A O 1
ATOM 771 N N . VAL A 1 100 ? -3.848 -9.734 7.900 1.00 89.88 100 VAL A N 1
ATOM 772 C CA . VAL A 1 100 ? -2.616 -8.924 7.937 1.00 89.88 100 VAL A CA 1
ATOM 773 C C . VAL A 1 100 ? -1.569 -9.457 6.950 1.00 89.88 100 VAL A C 1
ATOM 775 O O . VAL A 1 100 ? -0.942 -8.664 6.257 1.00 89.88 100 VAL A O 1
ATOM 778 N N . ASP A 1 101 ? -1.439 -10.780 6.812 1.00 89.75 101 ASP A N 1
ATOM 779 C CA . ASP A 1 101 ? -0.509 -11.399 5.855 1.00 89.75 101 ASP A CA 1
ATOM 780 C C . ASP A 1 101 ? -0.862 -11.054 4.404 1.00 89.75 101 ASP A C 1
ATOM 782 O O . ASP A 1 101 ? 0.013 -10.763 3.595 1.00 89.75 101 ASP A O 1
ATOM 786 N N . GLN A 1 102 ? -2.155 -11.003 4.075 1.00 90.12 102 GLN A N 1
ATOM 787 C CA . GLN A 1 102 ? -2.611 -10.526 2.771 1.00 90.12 102 GLN A CA 1
ATOM 788 C C . GLN A 1 102 ? -2.186 -9.064 2.552 1.00 90.12 102 GLN A C 1
ATOM 790 O O . GLN A 1 102 ? -1.622 -8.732 1.514 1.00 90.12 102 GLN A O 1
ATOM 795 N N . PHE A 1 103 ? -2.319 -8.199 3.557 1.00 90.50 103 PHE A N 1
ATOM 796 C CA . PHE A 1 103 ? -1.846 -6.814 3.462 1.00 90.50 103 PHE A CA 1
ATOM 797 C C . PHE A 1 103 ? -0.317 -6.661 3.354 1.00 90.50 103 PHE A C 1
ATOM 799 O O . PHE A 1 103 ? 0.135 -5.639 2.838 1.00 90.50 103 PHE A O 1
ATOM 806 N N . GLN A 1 104 ? 0.492 -7.660 3.730 1.00 91.75 104 GLN A N 1
ATOM 807 C CA . GLN A 1 104 ? 1.923 -7.657 3.384 1.00 91.75 104 GLN A CA 1
ATOM 808 C C . GLN A 1 104 ? 2.131 -7.735 1.867 1.00 91.75 104 GLN A C 1
ATOM 810 O O . GLN A 1 104 ? 3.017 -7.068 1.337 1.00 91.75 104 GLN A O 1
ATOM 815 N N . GLY A 1 105 ? 1.283 -8.482 1.151 1.00 89.88 105 GLY A N 1
ATOM 816 C CA . GLY A 1 105 ? 1.276 -8.508 -0.313 1.00 89.88 105 GLY A CA 1
ATOM 817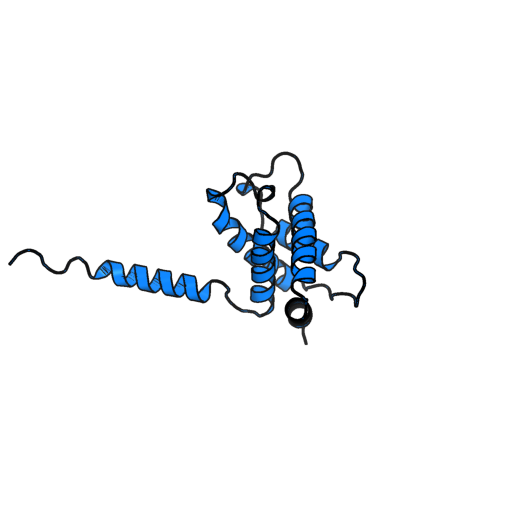 C C . GLY A 1 105 ? 0.946 -7.142 -0.921 1.00 89.88 105 GLY A C 1
ATOM 818 O O . GLY A 1 105 ? 1.589 -6.725 -1.882 1.00 89.88 105 GLY A O 1
ATOM 819 N N . ALA A 1 106 ? 0.015 -6.400 -0.313 1.00 91.81 106 ALA A N 1
ATOM 820 C CA . ALA A 1 106 ? -0.291 -5.029 -0.719 1.00 91.81 106 ALA A CA 1
ATOM 821 C C . ALA A 1 106 ? 0.881 -4.061 -0.454 1.00 91.81 106 ALA A C 1
ATOM 823 O O . ALA A 1 106 ? 1.179 -3.217 -1.295 1.00 91.81 106 ALA A O 1
ATOM 824 N N . LEU A 1 107 ? 1.594 -4.202 0.670 1.00 92.94 107 LEU A N 1
ATOM 825 C CA . LEU A 1 107 ? 2.824 -3.437 0.919 1.00 92.94 107 LEU A CA 1
ATOM 826 C C . LEU A 1 107 ? 3.933 -3.792 -0.076 1.00 92.94 107 LEU A C 1
ATOM 828 O O . LEU A 1 107 ? 4.654 -2.909 -0.535 1.00 92.94 107 LEU A O 1
ATOM 832 N N . HIS A 1 108 ? 4.050 -5.062 -0.456 1.00 91.88 108 HIS A N 1
ATOM 833 C CA . HIS A 1 108 ? 4.980 -5.471 -1.502 1.00 91.88 108 HIS A CA 1
ATOM 834 C C . HIS A 1 108 ? 4.627 -4.833 -2.855 1.00 91.88 108 HIS A C 1
ATOM 836 O O . HIS A 1 108 ? 5.520 -4.364 -3.555 1.00 91.88 108 HIS A O 1
ATOM 842 N N . ALA A 1 109 ? 3.336 -4.714 -3.187 1.00 91.00 109 ALA A N 1
ATOM 843 C CA . ALA A 1 109 ? 2.879 -3.989 -4.376 1.00 91.00 109 ALA A CA 1
ATOM 844 C C . ALA A 1 109 ? 3.331 -2.520 -4.375 1.00 91.00 109 ALA A C 1
ATOM 846 O O . ALA A 1 109 ? 3.849 -2.026 -5.380 1.00 91.00 109 ALA A O 1
ATOM 847 N N . VAL A 1 110 ? 3.182 -1.835 -3.234 1.00 92.50 110 VAL A N 1
ATOM 848 C CA . VAL A 1 110 ? 3.672 -0.459 -3.050 1.00 92.50 110 VAL A CA 1
ATOM 849 C C . VAL A 1 110 ? 5.180 -0.404 -3.270 1.00 92.50 110 VAL A C 1
ATOM 851 O O . VAL A 1 110 ? 5.650 0.396 -4.074 1.00 92.50 110 VAL A O 1
ATOM 854 N N . HIS A 1 111 ? 5.938 -1.283 -2.614 1.00 93.38 111 HIS A N 1
ATOM 855 C CA . HIS A 1 111 ? 7.393 -1.352 -2.750 1.00 93.38 111 HIS A CA 1
ATOM 856 C C . HIS A 1 111 ? 7.841 -1.534 -4.209 1.00 93.38 111 HIS A C 1
ATOM 858 O O . HIS A 1 111 ? 8.651 -0.744 -4.701 1.00 93.38 111 HIS A O 1
ATOM 864 N N . CYS A 1 112 ? 7.272 -2.506 -4.928 1.00 91.19 112 CYS A N 1
ATOM 865 C CA . CYS A 1 112 ? 7.577 -2.729 -6.341 1.00 91.19 112 CYS A CA 1
ATOM 866 C C . CYS A 1 112 ? 7.254 -1.496 -7.191 1.00 91.19 112 CYS A C 1
ATOM 868 O O . CYS A 1 112 ? 8.094 -1.070 -7.985 1.00 91.19 112 CYS A O 1
ATOM 870 N N . SER A 1 113 ? 6.091 -0.874 -6.975 1.00 92.31 113 SER A N 1
ATOM 871 C CA . SER A 1 113 ? 5.696 0.354 -7.673 1.00 92.31 113 SER A CA 1
ATOM 872 C C . SER A 1 113 ? 6.700 1.489 -7.455 1.00 92.31 113 SER A C 1
ATOM 874 O O . SER A 1 113 ? 7.076 2.169 -8.410 1.00 92.31 113 SER A O 1
ATOM 876 N N . LEU A 1 114 ? 7.171 1.690 -6.221 1.00 91.69 114 LEU A N 1
ATOM 877 C CA . LEU A 1 114 ? 8.154 2.729 -5.892 1.00 91.69 114 LEU A CA 1
ATOM 878 C C . LEU A 1 114 ? 9.535 2.452 -6.503 1.00 91.69 114 LEU A C 1
ATOM 880 O O . LEU A 1 114 ? 10.244 3.386 -6.869 1.00 91.69 114 LEU A O 1
ATOM 884 N N . ARG A 1 115 ? 9.901 1.177 -6.677 1.00 91.00 115 ARG A N 1
ATOM 885 C CA . ARG A 1 115 ? 11.111 0.757 -7.405 1.00 91.00 115 ARG A CA 1
ATOM 886 C C . ARG A 1 115 ? 10.959 0.830 -8.932 1.00 91.00 115 ARG A C 1
ATOM 888 O O . ARG A 1 115 ? 11.925 0.556 -9.641 1.00 91.00 115 ARG A O 1
ATOM 895 N N . GLY A 1 116 ? 9.774 1.168 -9.451 1.00 85.25 116 GLY A N 1
ATOM 896 C CA . GLY A 1 116 ? 9.476 1.117 -10.886 1.00 85.25 116 GLY A CA 1
ATOM 897 C C . GLY A 1 116 ? 9.455 -0.308 -11.449 1.00 85.25 116 GLY A C 1
ATOM 898 O O . GLY A 1 116 ? 9.657 -0.501 -12.647 1.00 85.25 116 GLY A O 1
ATOM 899 N N . LEU A 1 117 ? 9.243 -1.306 -10.589 1.00 83.88 117 LEU A N 1
ATOM 900 C CA . LEU A 1 117 ? 9.156 -2.715 -10.949 1.00 83.88 117 LEU A CA 1
ATOM 901 C C . LEU A 1 117 ? 7.693 -3.105 -11.166 1.00 83.88 117 LEU A C 1
ATOM 903 O O . LEU A 1 117 ? 6.828 -2.813 -10.342 1.00 83.88 117 LEU A O 1
ATOM 907 N N . ASP A 1 118 ? 7.421 -3.816 -12.259 1.00 75.75 118 ASP A N 1
ATOM 908 C CA . ASP A 1 118 ? 6.116 -4.439 -12.475 1.00 75.75 118 ASP A CA 1
ATOM 909 C C . ASP A 1 118 ? 6.051 -5.747 -11.679 1.00 75.75 118 ASP A C 1
ATOM 911 O O . ASP A 1 118 ? 6.622 -6.764 -12.078 1.00 75.75 118 ASP A O 1
ATOM 915 N N . MET A 1 119 ? 5.338 -5.720 -10.552 1.00 71.44 119 MET A N 1
ATOM 916 C CA . MET A 1 119 ? 5.150 -6.890 -9.686 1.00 71.44 119 MET A CA 1
ATOM 917 C C . MET A 1 119 ? 4.460 -8.066 -10.398 1.00 71.44 119 MET A C 1
ATOM 919 O O . MET A 1 119 ? 4.542 -9.208 -9.948 1.00 71.44 119 MET A O 1
ATOM 923 N N . TRP A 1 120 ? 3.788 -7.798 -11.519 1.00 72.38 120 TRP A N 1
ATOM 924 C CA . TRP A 1 120 ? 3.061 -8.786 -12.304 1.00 72.38 120 TRP A CA 1
ATOM 925 C C . TRP A 1 120 ? 3.804 -9.202 -13.569 1.00 72.38 120 TRP A C 1
ATOM 927 O O . TRP A 1 120 ? 3.240 -9.967 -14.351 1.00 72.38 120 TRP A O 1
ATOM 937 N N . ALA A 1 121 ? 5.043 -8.749 -13.790 1.00 73.62 121 ALA A N 1
ATOM 938 C CA . ALA A 1 121 ? 5.800 -9.054 -15.005 1.00 73.62 121 ALA A CA 1
ATOM 939 C C . ALA A 1 121 ? 5.834 -10.565 -15.303 1.00 73.62 121 ALA A C 1
ATOM 941 O O . ALA A 1 121 ? 5.497 -10.989 -16.409 1.00 73.62 121 ALA A O 1
ATOM 942 N N . GLU A 1 122 ? 6.131 -11.391 -14.295 1.00 64.19 122 GLU A N 1
ATOM 943 C CA . GLU A 1 122 ? 6.174 -12.850 -14.449 1.00 64.19 122 GLU A CA 1
ATOM 944 C C . GLU A 1 122 ? 4.788 -13.470 -14.686 1.00 64.19 122 GLU A C 1
ATOM 946 O O . GLU A 1 122 ? 4.649 -14.434 -15.443 1.00 64.19 122 GLU A O 1
ATOM 951 N N . VAL A 1 123 ? 3.739 -12.931 -14.057 1.00 70.06 123 VAL A N 1
ATOM 952 C CA . VAL A 1 123 ? 2.359 -13.414 -14.231 1.00 70.06 123 VAL A CA 1
ATOM 953 C C . VAL A 1 123 ? 1.851 -13.072 -15.629 1.00 70.06 123 VAL A C 1
ATOM 955 O O . VAL A 1 123 ? 1.305 -13.942 -16.309 1.00 70.06 123 VAL A O 1
ATOM 958 N N . LYS A 1 124 ? 2.098 -11.845 -16.096 1.00 74.12 124 LYS A N 1
ATOM 959 C CA . LYS A 1 124 ? 1.789 -11.385 -17.455 1.00 74.12 124 LYS A CA 1
ATOM 960 C C . LYS A 1 124 ? 2.546 -12.208 -18.491 1.00 74.12 124 LYS A C 1
ATOM 962 O O . LYS A 1 124 ? 1.952 -12.630 -19.480 1.00 74.12 124 LYS A O 1
ATOM 967 N N . GLU A 1 125 ? 3.817 -12.523 -18.246 1.00 73.62 125 GLU A N 1
ATOM 968 C CA . GLU A 1 125 ? 4.598 -13.391 -19.129 1.00 73.62 125 GLU A CA 1
ATOM 969 C C . GLU A 1 125 ? 4.025 -14.817 -19.181 1.00 73.62 125 GLU A C 1
ATOM 971 O O . GLU A 1 125 ? 3.900 -15.397 -20.263 1.00 73.62 125 GLU A O 1
ATOM 976 N N . ARG A 1 126 ? 3.608 -15.386 -18.042 1.00 68.38 126 ARG A N 1
ATOM 977 C CA . ARG A 1 126 ? 2.945 -16.702 -18.002 1.00 68.38 126 ARG A CA 1
ATOM 978 C C . ARG A 1 126 ? 1.595 -16.694 -18.715 1.00 68.38 126 ARG A C 1
ATOM 980 O O . ARG A 1 126 ? 1.315 -17.628 -19.462 1.00 68.38 126 ARG A O 1
ATOM 987 N N . GLN A 1 127 ? 0.781 -15.654 -18.536 1.00 71.00 127 GLN A N 1
ATOM 988 C CA . GLN A 1 127 ? -0.498 -15.504 -19.238 1.00 71.00 127 GLN A CA 1
ATOM 989 C C . GLN A 1 127 ? -0.296 -15.325 -20.747 1.00 71.00 127 GLN A C 1
ATOM 991 O O . GLN A 1 127 ? -0.986 -15.971 -21.533 1.00 71.00 127 GLN A O 1
ATOM 996 N N . ALA A 1 128 ? 0.694 -14.532 -21.166 1.00 69.56 128 ALA A N 1
ATOM 997 C CA . ALA A 1 128 ? 1.055 -14.369 -22.572 1.00 69.56 128 ALA A CA 1
ATOM 998 C C . ALA A 1 128 ? 1.526 -15.695 -23.193 1.00 69.56 128 ALA A C 1
ATOM 1000 O O . ALA A 1 128 ? 1.088 -16.058 -24.286 1.00 69.56 128 ALA A O 1
ATOM 1001 N N . LYS A 1 129 ? 2.354 -16.466 -22.476 1.00 69.88 129 LYS A N 1
ATOM 1002 C CA . LYS A 1 129 ? 2.778 -17.810 -22.901 1.00 69.88 129 LYS A CA 1
ATOM 1003 C C . LYS A 1 129 ? 1.605 -18.794 -22.965 1.00 69.88 129 LYS A C 1
ATOM 1005 O O . LYS A 1 129 ? 1.529 -19.567 -23.915 1.00 69.88 129 LYS A O 1
ATOM 1010 N N . ALA A 1 130 ? 0.669 -18.756 -22.016 1.00 68.56 130 ALA A N 1
ATOM 1011 C CA . ALA A 1 130 ? -0.525 -19.606 -22.025 1.00 68.56 130 ALA A CA 1
ATOM 1012 C C . ALA A 1 130 ? -1.487 -19.257 -23.177 1.00 68.56 130 ALA A C 1
ATOM 1014 O O . ALA A 1 130 ? -1.990 -20.156 -23.851 1.00 68.56 130 ALA A O 1
ATOM 1015 N N . ALA A 1 131 ? -1.684 -17.966 -23.459 1.00 65.44 131 ALA A N 1
ATOM 1016 C CA . ALA A 1 131 ? -2.485 -17.493 -24.588 1.00 65.44 131 ALA A CA 1
ATOM 1017 C C . ALA A 1 131 ? -1.876 -17.895 -25.945 1.00 65.44 131 ALA A C 1
ATOM 1019 O O . ALA A 1 131 ? -2.608 -18.237 -26.871 1.00 65.44 131 ALA A O 1
ATOM 1020 N N . GLN A 1 132 ? -0.543 -17.923 -26.058 1.00 59.31 132 GLN A N 1
ATOM 1021 C CA . GLN A 1 132 ? 0.152 -18.424 -27.252 1.00 59.31 132 GLN A CA 1
ATOM 1022 C C . GLN A 1 132 ? 0.153 -19.963 -27.339 1.00 59.31 132 GLN A C 1
ATOM 1024 O O . GLN A 1 132 ? 0.037 -20.517 -28.430 1.00 59.31 132 GLN A O 1
ATOM 1029 N N . GLY A 1 133 ? 0.223 -20.669 -26.205 1.00 52.28 133 GLY A N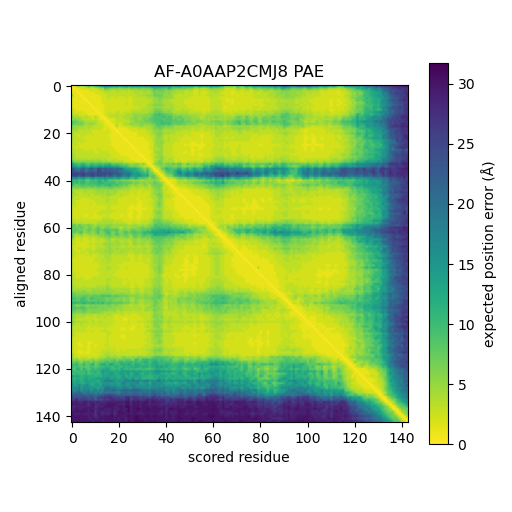 1
ATOM 1030 C CA . GLY A 1 133 ? 0.164 -22.135 -26.136 1.00 52.28 133 GLY A CA 1
ATOM 1031 C C . GLY A 1 133 ? -1.216 -22.732 -26.448 1.00 52.28 133 GLY A C 1
ATOM 1032 O O . GLY A 1 133 ? -1.297 -23.868 -26.912 1.00 52.28 133 GLY A O 1
ATOM 1033 N N . GLY A 1 134 ? -2.297 -21.966 -26.262 1.00 47.03 134 GLY A N 1
ATOM 1034 C CA . GLY A 1 134 ? -3.667 -22.373 -26.602 1.00 47.03 134 GLY A CA 1
ATOM 1035 C C . GLY A 1 134 ? -3.982 -22.414 -28.105 1.00 47.03 134 GLY A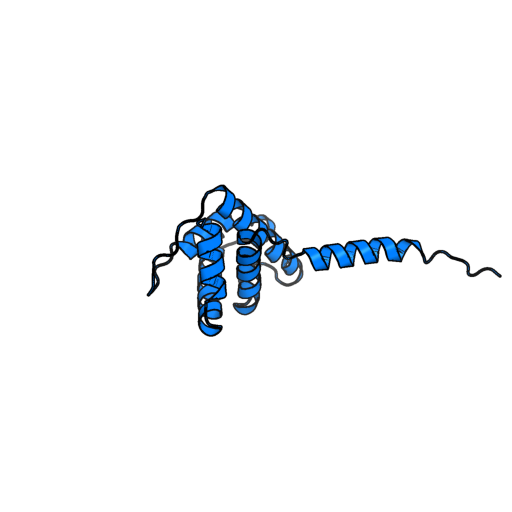 C 1
ATOM 1036 O O . GLY A 1 134 ? -4.976 -23.019 -28.499 1.00 47.03 134 GLY A O 1
ATOM 1037 N N . LEU A 1 135 ? -3.137 -21.824 -28.959 1.00 50.22 135 LEU A N 1
ATOM 1038 C CA . LEU A 1 135 ? -3.336 -21.803 -30.417 1.00 50.22 135 LEU A CA 1
ATOM 1039 C C . LEU A 1 135 ? -2.813 -23.062 -31.140 1.00 50.22 135 LEU A C 1
ATOM 1041 O O . LEU A 1 135 ? -3.111 -23.242 -32.318 1.00 50.22 135 LEU A O 1
ATOM 1045 N N . ASN A 1 136 ? -2.098 -23.963 -30.452 1.00 47.47 136 ASN A N 1
ATOM 1046 C CA . ASN A 1 136 ? -1.479 -25.151 -31.065 1.00 47.47 136 ASN A CA 1
ATOM 1047 C C . ASN A 1 136 ? -2.237 -26.480 -30.849 1.00 47.47 136 ASN A C 1
ATOM 1049 O O . ASN A 1 136 ? -1.782 -27.516 -31.329 1.00 47.47 136 ASN A O 1
ATOM 1053 N N . SER A 1 137 ? -3.408 -26.483 -30.200 1.00 46.97 137 SER A N 1
ATOM 1054 C CA . SER A 1 137 ? -4.178 -27.718 -29.926 1.00 46.97 137 SER A CA 1
ATOM 1055 C C . SER A 1 137 ? -5.2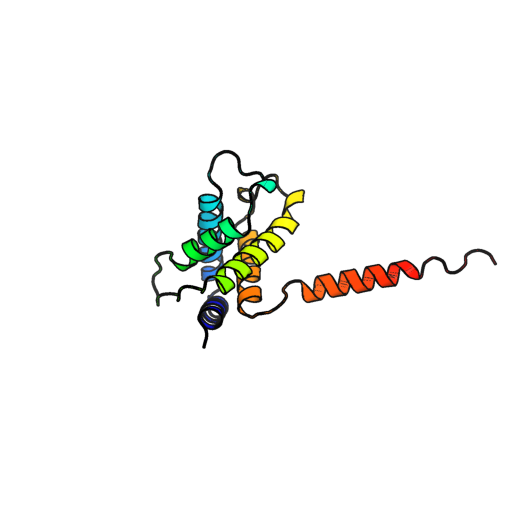34 -28.077 -30.984 1.00 46.97 137 SER A C 1
ATOM 1057 O O . SER A 1 137 ? -6.096 -28.911 -30.729 1.00 46.97 137 SER A O 1
ATOM 1059 N N . ASN A 1 138 ? -5.157 -27.496 -32.187 1.00 46.62 138 ASN A N 1
ATOM 1060 C CA . ASN A 1 138 ? -5.969 -27.893 -33.349 1.00 46.62 138 ASN A CA 1
ATOM 1061 C C . ASN A 1 138 ? -5.135 -28.583 -34.445 1.00 46.62 138 ASN A C 1
ATOM 1063 O O . ASN A 1 138 ? -5.445 -28.471 -35.630 1.00 46.62 138 ASN A O 1
ATOM 1067 N N . PHE A 1 139 ? -4.083 -29.320 -34.072 1.00 49.47 139 PHE A N 1
ATOM 1068 C CA . PHE A 1 139 ? -3.311 -30.124 -35.022 1.00 49.47 139 PHE A CA 1
ATOM 1069 C C . PHE A 1 139 ? -3.642 -31.623 -34.900 1.00 49.47 139 PHE A C 1
ATOM 1071 O O . PHE A 1 139 ? -2.991 -32.386 -34.198 1.00 49.47 139 PHE A O 1
ATOM 1078 N N . ASN A 1 140 ? -4.677 -32.000 -35.654 1.00 45.59 140 ASN A N 1
ATOM 1079 C CA . ASN A 1 140 ? -4.883 -33.291 -36.318 1.00 45.59 140 ASN A CA 1
ATOM 1080 C C . ASN A 1 140 ? -5.110 -34.570 -35.473 1.00 45.59 140 ASN A C 1
ATOM 1082 O O . ASN A 1 140 ? -4.208 -35.370 -35.251 1.00 45.59 140 ASN A O 1
ATOM 1086 N N . LEU A 1 141 ? -6.383 -34.856 -35.171 1.00 42.59 141 LEU A N 1
ATOM 1087 C CA . LEU A 1 141 ? -6.898 -36.224 -34.992 1.00 42.59 141 LEU A CA 1
ATOM 1088 C C . LEU A 1 141 ? -7.939 -36.535 -36.079 1.00 42.59 141 LEU A C 1
ATOM 1090 O O . LEU A 1 141 ? -9.135 -36.647 -35.822 1.00 42.59 141 LEU A O 1
ATOM 1094 N N . ARG A 1 142 ? -7.468 -36.652 -37.322 1.00 45.34 142 ARG A N 1
ATOM 1095 C CA . ARG A 1 142 ? -8.083 -37.463 -38.381 1.00 45.34 142 ARG A CA 1
ATOM 1096 C C . ARG A 1 142 ? -6.957 -37.959 -39.288 1.00 45.34 142 ARG A C 1
ATOM 1098 O O . ARG A 1 142 ? -6.405 -37.185 -40.064 1.00 45.34 142 ARG A O 1
ATOM 1105 N N . GLY A 1 143 ? -6.620 -39.235 -39.139 1.00 36.88 143 GLY A N 1
ATOM 1106 C CA . GLY A 1 143 ? -5.610 -39.959 -39.906 1.00 36.88 143 GLY A CA 1
ATOM 1107 C C . GLY A 1 143 ? -5.494 -41.366 -39.367 1.00 36.88 143 GLY A C 1
ATOM 1108 O O . GLY A 1 143 ? -4.846 -41.502 -38.311 1.00 36.88 143 GLY A O 1
#

Foldseek 3Di:
DALLVQLLVVVVPDDPVRLLVLLVQLLVLLDVLQDDDDDFLVSQDLVSQLSSVQVSLPDDDDDDRRDGDDPVLSSQLSVLLNVLVVVCNVVDRHSNPDDSVSSSVSVVSSSCSSVVHDPCPVVVVVVVVVVVVVVPPPPDDDD

Sequence (143 aa):
MSNAETVAEWMENMPHNGIYNEAQDFRKAVIAAYGDERASWDNLTPNMLSEAVESWLGAKRLGPAIPALEADELSKAGAAVREWLSQHEDQVNTPKLLTVDQFQGALHAVHCSLRGLDMWAEVKERQAKAAQGGLNSNFNLRG

pLDDT: mean 82.03, std 13.78, range [36.88, 94.5]

Radius of gyration: 18.4 Å; Cα contacts (8 Å, |Δi|>4): 142; chains: 1; bounding box: 39×53×57 Å

Nearest PDB structures (foldseek):
  6wz1-assembly1_C-3  TM=3.007E-01  e=1.404E+00  Escherichia coli
  5yo3-assembly1_A  TM=2.665E-01  e=1.827E+00  Escherichia coli
  7tep-assembly1_C  TM=2.858E-01  e=3.817E+00  Escherichia coli
  6wz7-assembly1_B  TM=2.710E-01  e=2.934E+00  Escherichia coli

Solvent-accessible surface area (backbone atoms only — not comparable to full-atom values): 8176 Å² total; per-residue (Å²): 134,52,47,42,52,52,52,33,50,52,61,70,73,46,53,75,74,51,48,52,53,50,13,46,47,39,48,50,26,46,46,63,58,59,46,93,85,78,54,44,69,86,74,65,48,39,66,48,37,18,51,13,50,51,52,40,58,67,50,91,69,95,70,81,84,66,70,75,64,53,73,68,56,31,46,46,28,7,41,35,33,47,60,55,52,57,79,43,54,92,78,41,87,27,78,81,75,57,52,51,71,58,32,40,54,38,51,48,31,30,37,27,42,45,69,72,42,68,85,51,53,68,58,51,51,51,50,53,50,48,62,60,59,65,72,66,81,81,77,78,96,82,132

Secondary structure (DSSP, 8-state):
--HHHHHHHHHHTS-HHHHHHHHHHHHHHHHHHH-SS---GGG--HHHHHHHHHHHHTS--SSSPPPPPPHHHHHHHHHHHHHHHHTTTTT-SSGGGS-HHHHHHHHHHHHHHHTT--TTHHHHHHHHHHHHHGGGTTS----